Protein AF-H2BWY9-F1 (afdb_monomer_lite)

pLDDT: mean 73.8, std 11.77, range [55.09, 96.25]

Foldseek 3Di:
DPPVVVVVVVVVVCVVCVLVVVLVVVVVVPPPPPDDPDPPDPDDPDDDPPDPSVVDDPDPPPPPPPDDDDDDDPDPPPPPPDPPDDDPDPDDDDPCPPPDDPDDD

Structure (mmCIF, N/CA/C/O backbone):
data_AF-H2BWY9-F1
#
_entry.id   AF-H2BWY9-F1
#
loop_
_atom_site.group_PDB
_atom_site.id
_atom_site.type_symbol
_atom_site.label_atom_id
_atom_site.label_alt_id
_atom_site.label_comp_id
_atom_site.label_asym_id
_atom_site.label_entity_id
_atom_site.label_seq_id
_atom_site.pdbx_PDB_ins_code
_atom_site.Cartn_x
_atom_site.Cartn_y
_atom_site.Cartn_z
_atom_site.occupancy
_atom_site.B_iso_or_equiv
_atom_site.auth_seq_id
_atom_site.auth_comp_id
_atom_site.auth_asym_id
_atom_site.auth_atom_id
_atom_site.pdbx_PDB_model_num
ATOM 1 N N . MET A 1 1 ? -24.433 -4.158 34.844 1.00 62.38 1 MET A N 1
ATOM 2 C CA . MET A 1 1 ? -24.830 -3.588 33.536 1.00 62.38 1 MET A CA 1
ATOM 3 C C . MET A 1 1 ? -26.238 -4.037 33.215 1.00 62.38 1 MET A C 1
ATOM 5 O O . MET A 1 1 ? -26.467 -5.240 33.120 1.00 62.38 1 MET A O 1
ATOM 9 N N . ASN A 1 2 ? -27.160 -3.089 33.066 1.00 83.50 2 ASN A N 1
ATOM 10 C CA . ASN A 1 2 ? -28.530 -3.375 32.634 1.00 83.50 2 ASN A CA 1
ATOM 11 C C . ASN A 1 2 ? -28.510 -3.932 31.200 1.00 83.50 2 ASN A C 1
ATOM 13 O O . ASN A 1 2 ? -27.608 -3.596 30.430 1.00 83.50 2 ASN A O 1
ATOM 17 N N . PHE A 1 3 ? -29.484 -4.767 30.821 1.00 88.50 3 PHE A N 1
ATOM 18 C CA . PHE A 1 3 ? -29.547 -5.367 29.475 1.00 88.50 3 PHE A CA 1
ATOM 19 C C . PHE A 1 3 ? -29.420 -4.320 28.360 1.00 88.50 3 PHE A C 1
ATOM 21 O O . PHE A 1 3 ? -28.656 -4.512 27.420 1.00 88.50 3 PHE A O 1
ATOM 28 N N . VAL A 1 4 ? -30.055 -3.160 28.537 1.00 9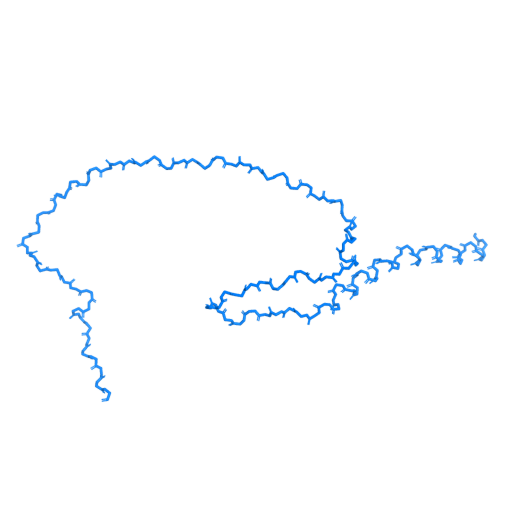3.19 4 VAL A N 1
ATOM 29 C CA . VAL A 1 4 ? -29.962 -2.010 27.625 1.00 93.19 4 VAL A CA 1
ATOM 30 C C . VAL A 1 4 ? -28.514 -1.554 27.409 1.00 93.19 4 VAL A C 1
ATOM 32 O O . VAL A 1 4 ? -28.096 -1.348 26.275 1.00 93.19 4 VAL A O 1
ATOM 35 N N . GLN A 1 5 ? -27.708 -1.465 28.471 1.00 91.12 5 GLN A N 1
ATOM 36 C CA . GLN A 1 5 ? -26.307 -1.040 28.368 1.00 91.12 5 GLN A CA 1
ATOM 37 C C . GLN A 1 5 ? -25.460 -2.034 27.566 1.00 91.12 5 GLN A C 1
ATOM 39 O O . GLN A 1 5 ? -24.567 -1.616 26.837 1.00 91.12 5 GLN A O 1
ATOM 44 N N . LYS A 1 6 ? -25.747 -3.340 27.661 1.00 93.19 6 LYS A N 1
ATOM 45 C CA . LYS A 1 6 ? -25.052 -4.362 26.861 1.00 93.19 6 LYS A CA 1
ATOM 46 C C . LYS A 1 6 ? -25.370 -4.215 25.372 1.00 93.19 6 LYS A C 1
ATOM 48 O O . LYS A 1 6 ? -24.448 -4.224 24.566 1.00 93.19 6 LYS A O 1
ATOM 53 N N . TYR A 1 7 ? -26.643 -4.032 25.017 1.00 95.69 7 TYR A N 1
ATOM 54 C CA . TYR A 1 7 ? -27.047 -3.844 23.619 1.00 95.69 7 TYR A CA 1
ATOM 55 C C . TYR A 1 7 ? -26.473 -2.562 23.014 1.00 95.69 7 TYR A C 1
ATOM 57 O O . TYR A 1 7 ? -25.971 -2.594 21.895 1.00 95.69 7 TYR A O 1
ATOM 65 N N . VAL A 1 8 ? -26.475 -1.460 23.769 1.00 96.25 8 VAL A N 1
ATOM 66 C CA . VAL A 1 8 ? -25.866 -0.196 23.329 1.00 96.25 8 VAL A CA 1
ATOM 67 C C . VAL A 1 8 ? -24.364 -0.364 23.090 1.00 96.25 8 VAL A C 1
ATOM 69 O O . VAL A 1 8 ? -23.849 0.106 22.080 1.00 96.25 8 VAL A O 1
ATOM 72 N N . LEU A 1 9 ? -23.662 -1.080 23.971 1.00 95.56 9 LEU A N 1
ATOM 73 C CA . LEU A 1 9 ? -22.222 -1.297 23.836 1.00 95.56 9 LEU A CA 1
ATOM 74 C C . LEU A 1 9 ? -21.881 -2.169 22.618 1.00 95.56 9 LEU A C 1
ATOM 76 O O . LEU A 1 9 ? -20.942 -1.853 21.892 1.00 95.56 9 LEU A O 1
ATOM 80 N N . ILE A 1 10 ? -22.676 -3.210 22.354 1.00 95.94 10 ILE A N 1
ATOM 81 C CA . ILE A 1 10 ? -22.544 -4.053 21.153 1.00 95.94 10 ILE A CA 1
ATOM 82 C C . ILE A 1 10 ? -22.840 -3.252 19.879 1.00 95.94 10 ILE A C 1
ATOM 84 O O . ILE A 1 10 ? -22.150 -3.401 18.876 1.00 95.94 10 ILE A O 1
ATOM 88 N N . PHE A 1 11 ? -23.855 -2.389 19.906 1.00 96.19 11 PHE A N 1
ATOM 89 C CA . PHE A 1 11 ? -24.192 -1.559 18.755 1.00 96.19 11 PHE A CA 1
ATOM 90 C C . PHE A 1 11 ? -23.064 -0.576 18.420 1.00 96.19 11 PHE A C 1
ATOM 92 O O . PHE A 1 11 ? -22.655 -0.473 17.266 1.00 96.19 11 PHE A O 1
ATOM 99 N N . ILE A 1 12 ? -22.523 0.104 19.433 1.00 96.19 12 ILE A N 1
ATOM 100 C CA . ILE A 1 12 ? -21.419 1.054 19.255 1.00 96.19 12 ILE A CA 1
ATOM 101 C C . ILE A 1 12 ? -20.161 0.335 18.760 1.00 96.19 12 ILE A C 1
ATOM 103 O O . ILE A 1 12 ? -19.498 0.835 17.852 1.00 96.19 12 ILE A O 1
ATOM 107 N N . SER A 1 13 ? -19.837 -0.840 19.309 1.00 95.50 13 SER A N 1
ATOM 108 C CA . SER A 1 13 ? -18.668 -1.597 18.852 1.00 95.50 13 SER A CA 1
ATOM 109 C C . SER A 1 13 ? -18.822 -2.063 17.403 1.00 95.50 13 SER A C 1
ATOM 111 O O . SER A 1 13 ? -17.883 -1.925 16.622 1.00 95.50 13 SER A O 1
ATOM 113 N N . ALA A 1 14 ? -20.009 -2.535 17.010 1.00 95.62 14 ALA A N 1
ATOM 114 C CA . ALA A 1 14 ? -20.293 -2.913 15.629 1.00 95.62 14 ALA A CA 1
ATOM 115 C C . ALA A 1 14 ? -20.191 -1.712 14.676 1.00 95.62 14 ALA A C 1
ATOM 117 O O . ALA A 1 14 ? -19.543 -1.812 13.635 1.00 95.62 14 ALA A O 1
ATOM 118 N N . ALA A 1 15 ? -20.765 -0.564 15.050 1.00 94.81 15 ALA A N 1
ATOM 119 C CA . ALA A 1 15 ? -20.700 0.661 14.257 1.00 94.81 15 ALA A CA 1
ATOM 120 C C . ALA A 1 15 ? -19.258 1.157 14.058 1.00 94.81 15 ALA A C 1
ATOM 122 O O . ALA A 1 15 ? -18.919 1.636 12.978 1.00 94.81 15 ALA A O 1
ATOM 123 N N . LEU A 1 16 ? -18.399 1.001 15.071 1.00 93.06 16 LEU A N 1
ATOM 124 C CA . LEU A 1 16 ? -16.995 1.409 15.004 1.00 93.06 16 LEU A CA 1
ATOM 125 C C . LEU A 1 16 ? -16.164 0.521 14.063 1.00 93.06 16 LEU A C 1
ATOM 127 O O . LEU A 1 16 ? -15.253 1.009 13.399 1.00 93.06 16 LEU A O 1
ATOM 131 N N . VAL A 1 17 ? -16.475 -0.777 13.995 1.00 92.62 17 VAL A N 1
ATOM 132 C CA . VAL A 1 17 ? -15.741 -1.753 13.169 1.00 92.62 17 VAL A CA 1
ATOM 133 C C . VAL A 1 17 ? -16.253 -1.793 11.722 1.00 92.62 17 VAL A C 1
ATOM 135 O O . VAL A 1 17 ? -15.485 -2.097 10.808 1.00 92.62 17 VAL A O 1
ATOM 138 N N . LEU A 1 18 ? -17.521 -1.440 11.491 1.00 90.06 18 LEU A N 1
ATOM 139 C CA . LEU A 1 18 ? -18.173 -1.438 10.177 1.00 90.06 18 LEU A CA 1
ATOM 140 C C . LEU A 1 18 ? -17.353 -0.764 9.049 1.00 90.06 18 LEU A C 1
ATOM 142 O O . LEU A 1 18 ? -17.138 -1.418 8.026 1.00 90.06 18 LEU A O 1
ATOM 146 N N . PRO A 1 19 ? -16.855 0.485 9.186 1.00 85.69 19 PRO A N 1
ATOM 147 C CA . PRO A 1 19 ? -16.105 1.142 8.112 1.00 85.69 19 PRO A CA 1
ATOM 148 C C . PRO A 1 19 ? -14.808 0.406 7.744 1.00 85.69 19 PRO A C 1
ATOM 150 O O . PRO A 1 19 ? -14.451 0.358 6.568 1.00 85.69 19 PRO A O 1
ATOM 153 N N . SER A 1 20 ? -14.139 -0.221 8.714 1.00 85.56 20 SER A N 1
ATOM 154 C CA . SER A 1 20 ? -12.923 -1.012 8.482 1.00 85.56 20 SER A CA 1
ATOM 155 C C . SER A 1 20 ? -13.209 -2.307 7.721 1.00 85.56 20 SER A C 1
ATOM 157 O O . SER A 1 20 ? -12.430 -2.717 6.868 1.00 85.56 20 SER A O 1
ATOM 159 N N . VAL A 1 21 ? -14.340 -2.960 7.996 1.00 88.44 21 VAL A N 1
ATOM 160 C CA . VAL A 1 21 ? -14.746 -4.170 7.261 1.00 88.44 21 VAL A CA 1
ATOM 161 C C . VAL A 1 21 ? -15.081 -3.826 5.809 1.00 88.44 21 VAL A C 1
ATOM 163 O O . VAL A 1 21 ? -14.648 -4.523 4.890 1.00 88.44 21 VAL A O 1
ATOM 166 N N . ILE A 1 22 ? -15.802 -2.720 5.5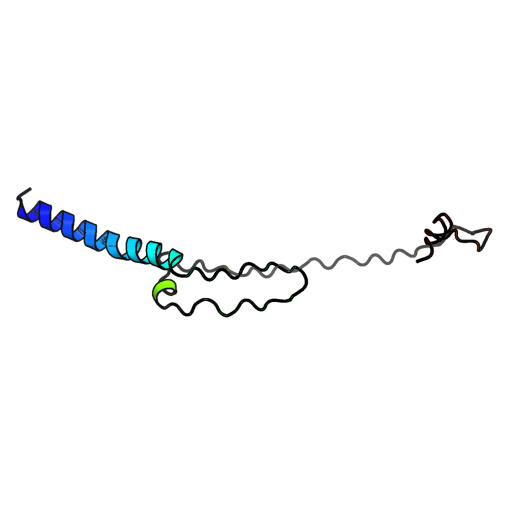98 1.00 87.88 22 ILE A N 1
ATOM 167 C CA . ILE A 1 22 ? -16.155 -2.232 4.261 1.00 87.88 22 ILE A CA 1
ATOM 168 C C . ILE A 1 22 ? -14.887 -1.890 3.473 1.00 87.88 22 ILE A C 1
ATOM 170 O O . ILE A 1 22 ? -14.750 -2.348 2.340 1.00 87.88 22 ILE A O 1
ATOM 174 N N . SER A 1 23 ? -13.934 -1.165 4.067 1.00 82.00 23 SER A N 1
ATOM 175 C CA . SER A 1 23 ? -12.692 -0.787 3.382 1.00 82.00 23 SER A CA 1
ATOM 176 C C . SER A 1 23 ? -11.856 -2.000 2.971 1.00 82.00 23 SER A C 1
ATOM 178 O O . SER A 1 23 ? -11.413 -2.060 1.825 1.00 82.00 23 SER A O 1
ATOM 180 N N . ILE A 1 24 ? -11.714 -3.003 3.846 1.00 82.00 24 ILE A N 1
ATOM 181 C CA . ILE A 1 24 ? -10.996 -4.247 3.533 1.00 82.00 24 ILE A CA 1
ATOM 182 C C . ILE A 1 24 ? -11.684 -4.984 2.383 1.00 82.00 24 ILE A C 1
ATOM 184 O O . ILE A 1 24 ? -11.029 -5.314 1.400 1.00 82.00 24 ILE A O 1
ATOM 188 N N . SER A 1 25 ? -13.000 -5.206 2.466 1.00 85.00 25 SER A N 1
ATOM 189 C CA . SER A 1 25 ? -13.741 -5.912 1.408 1.00 85.00 25 SER A CA 1
ATOM 190 C C . SER A 1 25 ? -13.641 -5.210 0.051 1.00 85.00 25 SER A C 1
ATOM 192 O O . SER A 1 25 ? -13.509 -5.848 -0.989 1.00 85.00 25 SER A O 1
ATOM 194 N N . HIS A 1 26 ? -13.640 -3.881 0.074 1.00 82.06 26 HIS A N 1
ATOM 195 C CA . HIS A 1 26 ? -13.614 -3.052 -1.112 1.00 82.06 26 HIS A CA 1
ATOM 196 C C . HIS A 1 26 ? -12.228 -3.031 -1.789 1.00 82.06 26 HIS A C 1
ATOM 198 O O . HIS A 1 26 ? -12.157 -2.944 -3.012 1.00 82.06 26 HIS A O 1
ATOM 204 N N . ILE A 1 27 ? -11.125 -3.168 -1.039 1.00 74.75 27 ILE A N 1
ATOM 205 C CA . ILE A 1 27 ? -9.775 -3.328 -1.620 1.00 74.75 27 ILE A CA 1
ATOM 206 C C . ILE A 1 27 ? -9.719 -4.561 -2.531 1.00 74.75 27 ILE A C 1
ATOM 208 O O . ILE A 1 27 ? -9.169 -4.488 -3.628 1.00 74.75 27 ILE A O 1
ATOM 212 N N . TYR A 1 28 ? -10.326 -5.669 -2.103 1.00 73.44 28 TYR A N 1
ATOM 213 C CA . TYR A 1 28 ? -10.349 -6.913 -2.876 1.00 73.44 28 TYR A CA 1
ATOM 214 C C . TYR A 1 28 ? -11.374 -6.909 -4.014 1.00 73.44 28 TYR A C 1
ATOM 216 O O . TYR A 1 28 ? -11.273 -7.737 -4.903 1.00 73.44 28 TYR A O 1
ATOM 224 N N . ALA A 1 29 ? -12.335 -5.980 -4.042 1.00 76.00 29 ALA A N 1
ATOM 225 C CA . ALA A 1 29 ? -13.319 -5.897 -5.125 1.00 76.00 29 ALA A CA 1
ATOM 226 C C . ALA A 1 29 ? -12.726 -5.380 -6.452 1.00 76.00 29 ALA A C 1
ATOM 228 O O . ALA A 1 29 ? -13.332 -5.537 -7.512 1.00 76.00 29 ALA A O 1
ATOM 229 N N . HIS A 1 30 ? -11.536 -4.773 -6.416 1.00 67.69 30 HIS A N 1
ATOM 230 C CA . HIS A 1 30 ? -10.884 -4.167 -7.578 1.00 67.69 30 HIS A CA 1
ATOM 231 C C . HIS A 1 30 ? -10.032 -5.144 -8.402 1.00 67.69 30 HIS A C 1
ATOM 233 O O . HIS A 1 30 ? -8.987 -4.750 -8.915 1.00 67.69 30 HIS A O 1
ATOM 239 N N . GLU A 1 31 ? -10.456 -6.403 -8.559 1.00 61.56 31 GLU A N 1
ATOM 240 C CA . GLU A 1 31 ? -9.727 -7.484 -9.260 1.00 61.56 31 GLU A CA 1
ATOM 241 C C . GLU A 1 31 ? -9.545 -7.271 -10.782 1.00 61.56 31 GLU A C 1
ATOM 243 O O . GLU A 1 31 ? -9.922 -8.094 -11.614 1.00 61.56 31 GLU A O 1
ATOM 248 N N . LYS A 1 32 ? -8.918 -6.171 -11.189 1.00 58.06 32 LYS A N 1
ATOM 249 C CA . LYS A 1 32 ? -8.329 -6.001 -12.519 1.00 58.06 32 LYS A CA 1
ATOM 250 C C . LYS A 1 32 ? -6.859 -5.657 -12.358 1.00 58.06 32 LYS A C 1
ATOM 252 O O . LYS A 1 32 ? -6.388 -4.625 -12.828 1.00 58.06 32 LYS A O 1
ATOM 257 N N . ILE A 1 33 ? -6.132 -6.531 -11.666 1.00 57.56 33 ILE A N 1
ATOM 258 C CA . ILE A 1 33 ? -4.677 -6.556 -11.770 1.00 57.56 33 ILE A CA 1
ATOM 259 C C . ILE A 1 33 ? -4.393 -7.065 -13.180 1.00 57.56 33 ILE A C 1
ATOM 261 O O . ILE A 1 33 ? -4.463 -8.261 -13.450 1.00 57.56 33 ILE A O 1
ATOM 265 N N . VAL A 1 34 ? -4.160 -6.141 -14.109 1.00 59.81 34 VAL A N 1
ATOM 266 C CA . VAL A 1 34 ? -3.605 -6.492 -15.413 1.00 59.81 34 VAL A CA 1
ATOM 267 C C . VAL A 1 34 ? -2.174 -6.937 -15.136 1.00 59.81 34 VAL A C 1
ATOM 269 O O . VAL A 1 34 ? -1.308 -6.111 -14.863 1.00 59.81 34 VAL A O 1
ATOM 272 N N . VAL A 1 35 ? -1.959 -8.250 -15.096 1.00 60.97 35 VAL A N 1
ATOM 273 C CA . VAL A 1 35 ? -0.621 -8.829 -14.991 1.00 60.97 35 VAL A CA 1
ATOM 274 C C . VAL A 1 35 ? 0.060 -8.617 -16.336 1.00 60.97 35 VAL A C 1
ATOM 276 O O . VAL A 1 35 ? -0.490 -8.938 -17.389 1.00 60.97 35 VAL A O 1
ATOM 279 N N . CYS A 1 36 ? 1.234 -8.006 -16.306 1.00 64.81 36 CYS A N 1
ATOM 280 C CA . CYS A 1 36 ? 1.987 -7.702 -17.509 1.00 64.81 36 CYS A CA 1
ATOM 281 C C . CYS A 1 36 ? 2.782 -8.946 -17.914 1.00 64.81 36 CYS A C 1
ATOM 283 O O . CYS A 1 36 ? 3.861 -9.192 -17.382 1.00 64.81 36 CYS A O 1
ATOM 285 N N . ASP A 1 37 ? 2.231 -9.735 -18.836 1.00 61.97 37 ASP A N 1
ATOM 286 C CA . ASP A 1 37 ? 2.838 -10.993 -19.294 1.00 61.97 37 ASP A CA 1
ATOM 287 C C . ASP A 1 37 ? 4.008 -10.792 -20.278 1.00 61.97 37 ASP A C 1
ATOM 289 O O . ASP A 1 37 ? 4.761 -11.729 -20.551 1.00 61.97 37 ASP A O 1
ATOM 293 N N . THR A 1 38 ? 4.208 -9.578 -20.809 1.00 62.22 38 THR A N 1
ATOM 294 C CA . THR A 1 38 ? 5.244 -9.281 -21.810 1.00 62.22 38 THR A CA 1
ATOM 295 C C . THR A 1 38 ? 6.240 -8.221 -21.332 1.00 62.22 38 THR A C 1
ATOM 297 O O . THR A 1 38 ? 5.892 -7.097 -20.988 1.00 62.22 38 THR A O 1
ATOM 300 N N . TYR A 1 39 ? 7.532 -8.573 -21.357 1.00 60.72 39 TYR A N 1
ATOM 301 C CA . TYR A 1 39 ? 8.649 -7.700 -20.949 1.00 60.72 39 TYR A CA 1
ATOM 302 C C . TYR A 1 39 ? 8.991 -6.605 -21.981 1.00 60.72 39 TYR A C 1
ATOM 304 O O . TYR A 1 39 ? 9.820 -5.739 -21.712 1.00 60.72 39 TYR A O 1
ATOM 312 N N . GLN A 1 40 ? 8.416 -6.686 -23.186 1.00 59.69 40 GLN A N 1
ATOM 313 C CA . GLN A 1 40 ? 8.768 -5.843 -24.336 1.00 59.69 40 GLN A CA 1
ATOM 314 C C . GLN A 1 40 ? 7.766 -4.713 -24.600 1.00 59.69 40 GLN A C 1
ATOM 316 O O . GLN A 1 40 ? 8.105 -3.769 -25.312 1.00 59.69 40 GLN A O 1
ATOM 321 N N . ASP A 1 41 ? 6.580 -4.759 -23.992 1.00 58.97 41 ASP A N 1
ATOM 322 C CA . ASP A 1 41 ? 5.562 -3.732 -24.177 1.00 58.97 41 ASP A CA 1
ATOM 323 C C . ASP A 1 41 ? 5.610 -2.730 -23.022 1.00 58.97 41 ASP A C 1
ATOM 325 O O . ASP A 1 41 ? 5.371 -3.065 -21.857 1.00 58.97 41 ASP A O 1
ATOM 329 N N . ALA A 1 42 ? 5.904 -1.470 -23.348 1.00 58.97 42 ALA A N 1
ATOM 330 C CA . ALA A 1 42 ? 5.744 -0.357 -22.425 1.00 58.97 42 ALA A CA 1
ATOM 331 C C . ALA A 1 42 ? 4.246 -0.154 -22.147 1.00 58.97 42 ALA A C 1
ATOM 333 O O . ALA A 1 42 ? 3.562 0.604 -22.835 1.00 58.97 42 ALA A O 1
ATOM 334 N N . HIS A 1 43 ? 3.717 -0.854 -21.146 1.00 57.84 43 HIS A N 1
ATOM 335 C CA . HIS A 1 43 ? 2.361 -0.635 -20.671 1.00 57.84 43 HIS A CA 1
ATOM 336 C C . HIS A 1 43 ? 2.351 0.628 -19.806 1.00 57.84 43 HIS A C 1
ATOM 338 O O . HIS A 1 43 ? 2.958 0.700 -18.739 1.00 57.84 43 HIS A O 1
ATOM 344 N N . LEU A 1 44 ? 1.646 1.658 -20.267 1.00 59.16 44 LEU A N 1
ATOM 345 C CA . LEU A 1 44 ? 1.239 2.738 -19.380 1.00 59.16 44 LEU A CA 1
ATOM 346 C C . LEU A 1 44 ? 0.256 2.126 -18.382 1.00 59.16 44 LEU A C 1
ATOM 348 O O . LEU A 1 44 ? -0.807 1.656 -18.792 1.00 59.16 44 LEU A O 1
ATOM 352 N N . HIS A 1 45 ? 0.605 2.107 -17.092 1.00 59.78 45 HIS A N 1
ATOM 353 C CA . HIS A 1 45 ? -0.356 1.754 -16.051 1.00 59.78 45 HIS A CA 1
ATOM 354 C C . HIS A 1 45 ? -1.590 2.630 -16.242 1.00 59.78 45 HIS A C 1
ATOM 356 O O . HIS A 1 45 ? -1.522 3.856 -16.109 1.00 59.78 45 HIS A O 1
ATOM 362 N N . ASN A 1 46 ? -2.707 2.003 -16.619 1.00 55.09 46 ASN A N 1
ATOM 363 C CA . ASN A 1 46 ? -3.948 2.734 -16.750 1.00 55.09 46 ASN A CA 1
ATOM 364 C C . ASN A 1 46 ? -4.282 3.319 -15.375 1.00 55.09 46 ASN A C 1
ATOM 366 O O . ASN A 1 46 ? -4.023 2.689 -14.347 1.00 55.09 46 ASN A O 1
ATOM 370 N N . LYS A 1 47 ? -4.767 4.559 -15.391 1.00 57.44 47 LYS A N 1
ATOM 371 C CA . LYS A 1 47 ? -4.968 5.429 -14.231 1.00 57.44 47 LYS A CA 1
ATOM 372 C C . LYS A 1 47 ? -5.459 4.645 -13.010 1.00 57.44 47 LYS A C 1
ATOM 374 O O . LYS A 1 47 ? -6.379 3.835 -13.122 1.00 57.44 47 LYS A O 1
ATOM 379 N N . THR A 1 48 ? -4.852 4.934 -11.856 1.00 57.84 48 THR A N 1
ATOM 380 C CA . THR A 1 48 ? -5.293 4.463 -10.539 1.00 57.84 48 THR A CA 1
ATOM 381 C C . THR A 1 48 ? -6.815 4.501 -10.459 1.00 57.84 48 THR A C 1
ATOM 383 O O . THR A 1 48 ? -7.428 5.516 -10.793 1.00 57.84 48 THR A O 1
ATOM 386 N N . ILE A 1 49 ? -7.401 3.363 -10.081 1.00 62.06 49 ILE A N 1
ATOM 387 C CA . ILE A 1 49 ? -8.845 3.121 -10.032 1.00 62.06 49 ILE A CA 1
ATOM 388 C C . ILE A 1 49 ? -9.539 4.352 -9.430 1.00 62.06 49 ILE A C 1
ATOM 390 O O . ILE A 1 49 ? -9.190 4.765 -8.322 1.00 62.06 49 ILE A O 1
ATOM 394 N N . ASP A 1 50 ? -10.480 4.964 -10.161 1.00 64.75 50 ASP A N 1
ATOM 395 C CA . ASP A 1 50 ? -11.213 6.145 -9.688 1.00 64.75 50 ASP A CA 1
ATOM 396 C C . ASP A 1 50 ? -12.196 5.725 -8.595 1.00 64.75 50 ASP A C 1
ATOM 398 O O . ASP A 1 50 ? -13.362 5.421 -8.838 1.00 64.75 50 ASP A O 1
ATOM 402 N N . CYS A 1 51 ? -11.671 5.604 -7.380 1.00 70.25 51 CYS A N 1
ATOM 403 C CA . CYS A 1 51 ? -12.419 5.165 -6.227 1.00 70.25 51 CYS A CA 1
ATOM 404 C C . CYS A 1 51 ? -12.432 6.245 -5.149 1.00 70.25 51 CYS A C 1
ATOM 406 O O . CYS A 1 51 ? -11.396 6.631 -4.607 1.00 70.25 51 CYS A O 1
ATOM 408 N N . GLU A 1 52 ? -13.635 6.678 -4.781 1.00 73.75 52 GLU A N 1
ATOM 409 C CA . GLU A 1 52 ? -13.861 7.646 -3.711 1.00 73.75 52 GLU A CA 1
ATOM 410 C C . GLU A 1 52 ? -13.539 7.082 -2.322 1.00 73.75 52 GLU A C 1
ATOM 412 O O . GLU A 1 52 ? -12.984 7.793 -1.488 1.00 73.75 52 GLU A O 1
ATOM 417 N N . LEU A 1 53 ? -13.792 5.790 -2.087 1.00 72.81 53 LEU A N 1
ATOM 418 C CA . LEU A 1 53 ? -13.475 5.121 -0.820 1.00 72.81 53 LEU A CA 1
ATOM 419 C C . LEU A 1 53 ? -11.963 4.965 -0.611 1.00 72.81 53 LEU A C 1
ATOM 421 O O . LEU A 1 53 ? -11.487 5.088 0.512 1.00 72.81 53 LEU A O 1
ATOM 425 N N . CYS A 1 54 ? -11.190 4.780 -1.684 1.00 69.12 54 CYS A N 1
ATOM 426 C CA . CYS A 1 54 ? -9.727 4.739 -1.623 1.00 69.12 54 CYS A CA 1
ATOM 427 C C . CYS A 1 54 ? -9.100 6.119 -1.351 1.00 69.12 54 CYS A C 1
ATOM 429 O O . CYS A 1 54 ? -7.921 6.191 -1.008 1.00 69.12 54 CYS A O 1
ATOM 431 N N . LYS A 1 55 ? -9.860 7.221 -1.464 1.00 70.25 55 LYS A N 1
ATOM 432 C CA . LYS A 1 55 ? -9.391 8.562 -1.061 1.00 70.25 55 LYS A CA 1
ATOM 433 C C . LYS A 1 55 ? -9.342 8.707 0.464 1.00 70.25 55 LYS A C 1
ATOM 435 O O . LYS A 1 55 ? -8.580 9.527 0.969 1.00 70.25 55 LYS A O 1
ATOM 440 N N . LEU A 1 56 ? -10.089 7.887 1.206 1.00 68.75 56 LEU A N 1
ATOM 441 C CA . LEU A 1 56 ? -10.077 7.867 2.667 1.00 68.75 56 LEU A CA 1
ATOM 442 C C . LEU A 1 56 ? -8.839 7.103 3.159 1.00 68.75 56 LEU A C 1
ATOM 444 O O . LEU A 1 56 ? -8.842 5.879 3.236 1.00 68.75 56 LEU A O 1
ATOM 448 N N . HIS A 1 57 ? -7.766 7.828 3.478 1.00 65.12 57 HIS A N 1
ATOM 449 C CA . HIS A 1 57 ? -6.568 7.255 4.094 1.00 65.12 57 HIS A CA 1
ATOM 450 C C . HIS A 1 57 ? -6.717 7.305 5.625 1.00 65.12 57 HIS A C 1
ATOM 452 O O . HIS A 1 57 ? -6.669 8.396 6.194 1.00 65.12 57 HIS A O 1
ATOM 458 N N . PRO A 1 58 ? -6.909 6.165 6.320 1.00 63.59 58 PRO A N 1
ATOM 459 C CA . PRO A 1 58 ? -6.991 6.145 7.783 1.00 63.59 58 PRO A CA 1
ATOM 460 C C . PRO A 1 58 ? -5.635 6.427 8.449 1.00 63.59 58 PRO A C 1
ATOM 462 O O . PRO A 1 58 ? -5.582 6.759 9.631 1.00 63.59 58 PRO A O 1
ATOM 465 N N . THR A 1 59 ? -4.535 6.301 7.704 1.00 62.78 59 THR A N 1
ATOM 466 C CA . THR A 1 59 ? -3.195 6.684 8.148 1.00 62.78 59 THR A CA 1
ATOM 467 C C . THR A 1 59 ? -2.943 8.160 7.846 1.00 62.78 59 THR A C 1
ATOM 469 O O . THR A 1 59 ? -3.294 8.606 6.749 1.00 62.78 59 THR A O 1
ATOM 472 N N . PRO A 1 60 ? -2.296 8.916 8.755 1.00 60.06 60 PRO A N 1
ATOM 473 C CA . PRO A 1 60 ? -1.881 10.281 8.452 1.00 60.06 60 PRO A CA 1
ATOM 474 C C . PRO A 1 60 ? -1.044 10.276 7.172 1.00 60.06 60 PRO A C 1
ATOM 476 O O . PRO A 1 60 ? -0.231 9.372 6.971 1.00 60.06 60 PRO A O 1
ATOM 479 N N . PHE A 1 61 ? -1.278 11.264 6.304 1.00 60.31 61 PHE A N 1
ATOM 480 C CA . PHE A 1 61 ? -0.484 11.482 5.097 1.00 60.31 61 PHE A CA 1
ATOM 481 C C . PHE A 1 61 ? 0.985 11.530 5.521 1.00 60.31 61 PHE A C 1
ATOM 483 O O . PHE A 1 61 ? 1.418 12.484 6.166 1.00 60.31 61 PHE A O 1
ATOM 490 N N . LEU A 1 62 ? 1.732 10.463 5.240 1.00 59.94 62 LEU A N 1
ATOM 491 C CA . LEU A 1 62 ? 3.150 10.411 5.545 1.00 59.94 62 LEU A CA 1
ATOM 492 C C . LEU A 1 62 ? 3.791 11.392 4.566 1.00 59.94 62 LEU A C 1
ATOM 494 O O . LEU A 1 62 ? 3.891 11.114 3.372 1.00 59.94 62 LEU A O 1
ATOM 498 N N . SER A 1 63 ? 4.092 12.600 5.043 1.00 62.12 63 SER A N 1
ATOM 499 C CA . SER A 1 63 ? 4.756 13.618 4.243 1.00 62.12 63 SER A CA 1
ATOM 500 C C . SER A 1 63 ? 6.174 13.129 3.983 1.00 62.12 63 SER A C 1
ATOM 502 O O . SER A 1 63 ? 7.071 13.312 4.804 1.00 62.12 63 SER A O 1
ATOM 504 N N . PHE A 1 64 ? 6.365 12.437 2.866 1.00 62.50 64 PHE A N 1
ATOM 505 C CA . PHE A 1 64 ? 7.691 12.110 2.382 1.00 62.50 64 PHE A CA 1
ATOM 506 C C . PHE A 1 64 ? 8.326 13.409 1.896 1.00 62.50 64 PHE A C 1
ATOM 508 O O . PHE A 1 64 ? 8.004 13.914 0.821 1.00 62.50 64 PHE A O 1
ATOM 515 N N . GLU A 1 65 ? 9.197 13.980 2.719 1.00 71.31 65 GLU A N 1
ATOM 516 C CA . GLU A 1 65 ? 10.069 15.055 2.279 1.00 71.31 65 GLU A CA 1
ATOM 517 C C . GLU A 1 65 ? 11.078 14.440 1.307 1.00 71.31 65 GLU A C 1
ATOM 519 O O . GLU A 1 65 ? 11.913 13.615 1.685 1.00 71.31 65 GLU A O 1
ATOM 524 N N . ILE A 1 66 ? 10.937 14.774 0.024 1.00 71.19 66 ILE A N 1
ATOM 525 C CA . ILE A 1 66 ? 11.872 14.344 -1.012 1.00 71.19 66 ILE A CA 1
ATOM 526 C C . ILE A 1 66 ? 13.188 15.056 -0.710 1.00 71.19 66 ILE A C 1
ATOM 528 O O . ILE A 1 66 ? 13.369 16.227 -1.042 1.00 71.19 66 ILE A O 1
ATOM 532 N N . GLN A 1 67 ? 14.097 14.366 -0.024 1.00 73.94 67 GLN A N 1
ATOM 533 C CA . GLN A 1 67 ? 15.426 14.901 0.215 1.00 73.94 67 GLN A CA 1
ATOM 534 C C . GLN A 1 67 ? 16.156 14.973 -1.123 1.00 73.94 67 GLN A C 1
ATOM 536 O O . GLN A 1 67 ? 16.460 13.952 -1.738 1.00 73.94 67 GLN A O 1
ATOM 541 N N . ASN A 1 68 ? 16.434 16.193 -1.574 1.00 75.56 68 ASN A N 1
ATOM 542 C CA . ASN A 1 68 ? 17.302 16.419 -2.717 1.00 75.56 68 ASN A CA 1
ATOM 543 C C . ASN A 1 68 ? 18.734 16.084 -2.298 1.00 75.56 68 ASN A C 1
ATOM 545 O O . ASN A 1 68 ? 19.383 16.850 -1.587 1.00 75.56 68 ASN A O 1
ATOM 549 N N . PHE A 1 69 ? 19.225 14.921 -2.715 1.00 75.81 69 PHE A N 1
ATOM 550 C CA . PHE A 1 69 ? 20.630 14.568 -2.575 1.00 75.81 69 PHE A CA 1
ATOM 551 C C . PHE A 1 69 ? 21.404 15.112 -3.776 1.00 75.81 69 PHE A C 1
ATOM 553 O O . PHE A 1 69 ? 21.073 14.842 -4.930 1.00 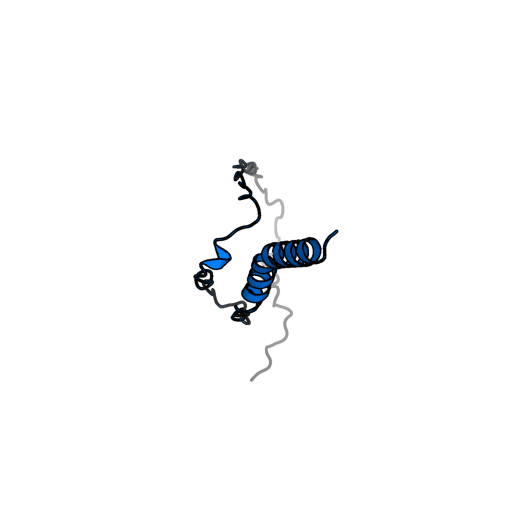75.81 69 PHE A O 1
ATOM 560 N N . ASN A 1 70 ? 22.466 15.867 -3.504 1.00 78.88 70 ASN A N 1
ATOM 561 C CA . ASN A 1 70 ? 23.438 16.210 -4.532 1.00 78.88 70 ASN A CA 1
ATOM 562 C C . ASN A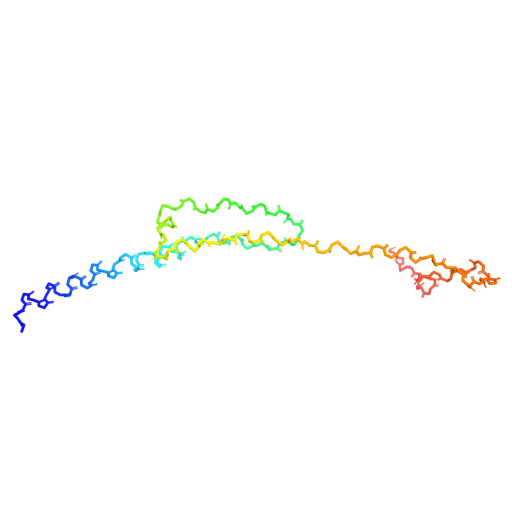 1 70 ? 24.245 14.950 -4.841 1.00 78.88 70 ASN A C 1
ATOM 564 O O . ASN A 1 70 ? 25.008 14.471 -4.000 1.00 78.88 70 ASN A O 1
ATOM 568 N N . LEU A 1 71 ? 24.049 14.390 -6.033 1.00 75.19 71 LEU A N 1
ATOM 569 C CA . LEU A 1 71 ? 24.901 13.316 -6.524 1.00 75.19 71 LEU A CA 1
ATOM 570 C C . LEU A 1 71 ? 26.323 13.868 -6.657 1.00 75.19 71 LEU A C 1
ATOM 572 O O . LEU A 1 71 ? 26.544 14.870 -7.333 1.00 75.19 71 LEU A O 1
ATOM 576 N N . LEU A 1 72 ? 27.280 13.227 -5.986 1.00 79.38 72 LEU A N 1
ATOM 577 C CA . LEU A 1 72 ? 28.698 13.501 -6.189 1.00 79.38 72 LEU A CA 1
ATOM 578 C C . LEU A 1 72 ? 29.018 13.224 -7.657 1.00 79.38 72 LEU A C 1
ATOM 580 O O . LEU A 1 72 ? 28.940 12.080 -8.108 1.00 79.38 72 LEU A O 1
ATOM 584 N N . GLU A 1 73 ? 29.353 14.275 -8.398 1.00 76.88 73 GLU A N 1
ATOM 585 C CA . GLU A 1 73 ? 29.806 14.134 -9.772 1.00 76.88 73 GLU A CA 1
ATOM 586 C C . GLU A 1 73 ? 31.100 13.306 -9.762 1.00 76.88 73 GLU A C 1
ATOM 588 O O . GLU A 1 73 ? 32.041 13.640 -9.030 1.00 76.88 73 GLU A O 1
ATOM 593 N N . PRO A 1 74 ? 31.164 12.188 -10.508 1.00 74.50 74 PRO A N 1
ATOM 594 C CA . PRO A 1 74 ? 32.372 11.389 -10.548 1.00 74.50 74 PRO A CA 1
ATOM 595 C C . PRO A 1 74 ? 33.490 12.253 -11.123 1.00 74.50 74 PRO A C 1
ATOM 597 O O . PRO A 1 74 ? 33.377 12.786 -12.227 1.00 74.50 74 PRO A O 1
ATOM 600 N N . LEU A 1 75 ? 34.588 12.384 -10.377 1.00 75.62 75 LEU A N 1
ATOM 601 C CA . LEU A 1 75 ? 35.764 13.089 -10.860 1.00 75.62 75 LEU A CA 1
ATOM 602 C C . LEU A 1 75 ? 36.265 12.357 -12.109 1.00 75.62 75 LEU A C 1
ATOM 604 O O . LEU A 1 75 ? 36.774 11.236 -12.023 1.00 75.62 75 LEU A O 1
ATOM 608 N N . VAL A 1 76 ? 36.084 12.972 -13.280 1.00 71.75 76 VAL A N 1
ATOM 609 C CA . VAL A 1 76 ? 36.540 12.419 -14.556 1.00 71.75 76 VAL A CA 1
ATOM 610 C C . VAL A 1 76 ? 38.061 12.507 -14.576 1.00 71.75 76 VAL A C 1
ATOM 612 O O . VAL A 1 76 ? 38.653 13.477 -15.048 1.00 71.75 76 VAL A O 1
ATOM 615 N N . ILE A 1 77 ? 38.722 11.492 -14.017 1.00 74.19 77 ILE A N 1
ATOM 616 C CA . ILE A 1 77 ? 40.169 11.356 -14.134 1.00 74.19 77 ILE A CA 1
ATOM 617 C C . ILE A 1 77 ? 40.440 11.027 -15.599 1.00 74.19 77 ILE A C 1
ATOM 619 O O . ILE A 1 77 ? 40.249 9.894 -16.043 1.00 74.19 77 ILE A O 1
ATOM 623 N N . ASN A 1 78 ? 40.898 12.022 -16.353 1.00 69.00 78 ASN A N 1
ATOM 624 C CA . ASN A 1 78 ? 41.382 11.837 -17.712 1.00 69.00 78 ASN A CA 1
ATOM 625 C C . ASN A 1 78 ? 42.728 11.094 -17.648 1.00 69.00 78 ASN A C 1
ATOM 627 O O . ASN A 1 78 ? 43.807 11.685 -17.735 1.00 69.00 78 ASN A O 1
ATOM 631 N N . LYS A 1 79 ? 42.678 9.783 -17.383 1.00 67.06 79 LYS A N 1
ATOM 632 C CA . LYS A 1 79 ? 43.849 8.918 -17.499 1.00 67.06 79 LYS A CA 1
ATOM 633 C C . LYS A 1 79 ? 44.207 8.876 -18.977 1.00 67.06 79 LYS A C 1
ATOM 635 O O . LYS A 1 79 ? 43.510 8.255 -19.773 1.00 67.06 79 LYS A O 1
ATOM 640 N N . LYS A 1 80 ? 45.312 9.529 -19.338 1.00 67.00 80 LYS A N 1
ATOM 641 C CA . LYS A 1 80 ? 45.953 9.318 -20.634 1.00 67.00 80 LYS A CA 1
ATOM 642 C C . LYS A 1 80 ? 46.374 7.853 -20.694 1.00 67.00 80 LYS A C 1
ATOM 644 O O . LYS A 1 80 ? 47.352 7.458 -20.062 1.00 67.00 80 LYS A O 1
ATOM 649 N N . PHE A 1 81 ? 45.599 7.039 -21.402 1.00 62.34 81 PHE A N 1
ATOM 650 C CA . PHE A 1 81 ? 45.999 5.684 -21.742 1.00 62.34 81 PHE A CA 1
ATOM 651 C C . PHE A 1 81 ? 47.144 5.793 -22.745 1.00 62.34 81 PHE A C 1
ATOM 653 O O . PHE A 1 81 ? 46.935 6.075 -23.921 1.00 62.34 81 PHE A O 1
ATOM 660 N N . PHE A 1 82 ? 48.372 5.619 -22.271 1.00 66.06 82 PHE A N 1
ATOM 661 C CA . PHE A 1 82 ? 49.488 5.356 -23.163 1.00 66.06 82 PHE A CA 1
ATOM 662 C C . PHE A 1 82 ? 49.388 3.887 -23.567 1.00 66.06 82 PHE A C 1
ATOM 664 O O . PHE A 1 82 ? 49.541 3.002 -22.727 1.00 66.06 82 PHE A O 1
ATOM 671 N N . ASN A 1 83 ? 49.085 3.626 -24.840 1.00 62.56 83 ASN A N 1
ATOM 672 C CA . ASN A 1 83 ? 49.187 2.283 -25.397 1.00 62.56 83 ASN A CA 1
ATOM 673 C C . ASN A 1 83 ? 50.676 1.914 -25.440 1.00 62.56 83 ASN A C 1
ATOM 675 O O . ASN A 1 83 ? 51.394 2.290 -26.361 1.00 62.56 83 ASN A O 1
ATOM 679 N N . SER A 1 84 ? 51.153 1.212 -24.414 1.00 61.19 84 SER A N 1
ATOM 680 C CA . SER A 1 84 ? 52.512 0.660 -24.355 1.00 61.19 84 SER A CA 1
ATOM 681 C C . SER A 1 84 ? 52.652 -0.660 -25.122 1.00 61.19 84 SER A C 1
ATOM 683 O O . SER A 1 84 ? 53.731 -1.245 -25.152 1.00 61.19 84 SER A O 1
ATOM 685 N N . TYR A 1 85 ? 51.575 -1.135 -25.750 1.00 64.25 85 TYR A N 1
ATOM 686 C CA . TYR A 1 85 ? 51.562 -2.373 -26.517 1.00 64.25 85 TYR A CA 1
ATOM 687 C C . TYR A 1 85 ? 51.781 -2.081 -27.999 1.00 64.25 85 TYR A C 1
ATOM 689 O O . TYR A 1 85 ? 50.926 -1.504 -28.670 1.00 64.25 85 TYR A O 1
ATOM 697 N N . LEU A 1 86 ? 52.938 -2.505 -28.504 1.00 68.06 86 LEU A N 1
ATOM 698 C CA . LEU A 1 86 ? 53.234 -2.534 -29.928 1.00 68.06 86 LEU A CA 1
ATOM 699 C C . LEU A 1 86 ? 52.817 -3.912 -30.458 1.00 68.06 86 LEU A C 1
ATOM 701 O O . LEU A 1 86 ? 53.495 -4.911 -30.216 1.00 68.06 86 LEU A O 1
ATOM 705 N N . PHE A 1 87 ? 51.669 -3.993 -31.127 1.00 69.94 87 PHE A N 1
ATOM 706 C CA . PHE A 1 87 ? 51.253 -5.239 -31.767 1.00 69.94 87 PHE A CA 1
ATOM 707 C C . PHE A 1 87 ? 52.137 -5.481 -32.995 1.00 69.94 87 PHE A C 1
ATOM 709 O O . PHE A 1 87 ? 52.142 -4.686 -33.928 1.00 69.94 87 PHE A O 1
ATOM 716 N N . LEU A 1 88 ? 52.891 -6.585 -32.998 1.00 72.50 88 LEU A N 1
ATOM 717 C CA . LEU A 1 88 ? 53.720 -6.986 -34.145 1.00 72.50 88 LEU A CA 1
ATOM 718 C C . LEU A 1 88 ? 52.888 -7.467 -35.347 1.00 72.50 88 LEU A C 1
ATOM 720 O O . LEU A 1 88 ? 53.415 -7.601 -36.446 1.00 72.50 88 LEU A O 1
ATOM 724 N N . SER A 1 89 ? 51.598 -7.740 -35.142 1.00 76.00 89 SER A N 1
ATOM 725 C CA . SER A 1 89 ? 50.673 -8.184 -36.178 1.00 76.00 89 SER A CA 1
ATOM 726 C C . SER A 1 89 ? 49.355 -7.429 -36.070 1.00 76.00 89 SER A C 1
ATOM 728 O O . SER A 1 89 ? 48.799 -7.294 -34.983 1.00 76.00 89 SER A O 1
ATOM 730 N N . ASN A 1 90 ? 48.835 -6.997 -37.219 1.00 74.81 90 ASN A N 1
ATOM 731 C CA . ASN A 1 90 ? 47.496 -6.417 -37.338 1.00 74.81 90 ASN A CA 1
ATOM 732 C C . ASN A 1 90 ? 46.395 -7.490 -37.318 1.00 74.81 90 ASN A C 1
ATOM 734 O O . ASN A 1 90 ? 45.211 -7.161 -37.374 1.00 74.81 90 ASN A O 1
ATOM 738 N N . TYR A 1 91 ? 46.768 -8.775 -37.290 1.00 78.31 91 TYR A N 1
ATOM 739 C CA . TYR A 1 91 ? 45.811 -9.867 -37.225 1.00 78.31 91 TYR A CA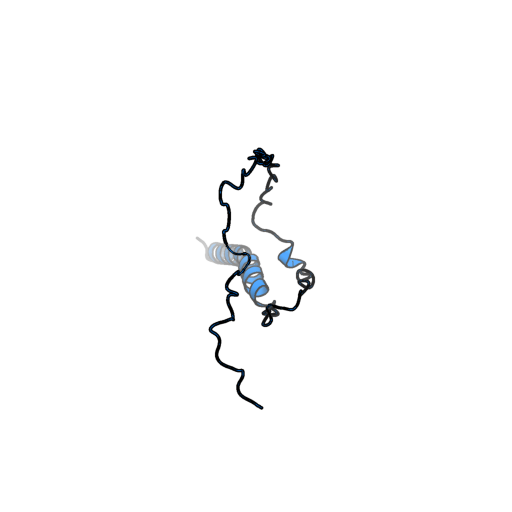 1
ATOM 740 C C . TYR A 1 91 ? 45.182 -9.926 -35.832 1.00 78.31 91 TYR A C 1
ATOM 742 O O . TYR A 1 91 ? 45.797 -10.374 -34.862 1.00 78.31 91 TYR A O 1
ATOM 750 N N . GLN A 1 92 ? 43.938 -9.470 -35.745 1.00 75.50 92 GLN A N 1
ATOM 751 C CA . GLN A 1 92 ? 43.109 -9.609 -34.561 1.00 75.50 92 GLN A CA 1
ATOM 752 C C . GLN A 1 92 ? 42.188 -10.813 -34.742 1.00 75.50 92 GLN A C 1
ATOM 754 O O . GLN A 1 92 ? 41.290 -10.787 -35.582 1.00 75.50 92 GLN A O 1
ATOM 759 N N . LYS A 1 93 ? 42.398 -11.852 -33.927 1.00 78.06 93 LYS A N 1
ATOM 760 C CA . LYS A 1 93 ? 41.552 -13.044 -33.945 1.00 78.06 93 LYS A CA 1
ATOM 761 C C . LYS A 1 93 ? 40.118 -12.667 -33.558 1.00 78.06 93 LYS A C 1
ATOM 763 O O . LYS A 1 93 ? 39.886 -12.199 -32.439 1.00 78.06 93 LYS A O 1
ATOM 768 N N . LEU A 1 94 ? 39.160 -12.836 -34.465 1.00 81.38 94 LEU A N 1
ATOM 769 C CA . LEU A 1 94 ? 37.763 -12.467 -34.223 1.00 81.38 94 LEU A CA 1
ATOM 770 C C . LEU A 1 94 ? 37.082 -13.543 -33.370 1.00 81.38 94 LEU A C 1
ATOM 772 O O . LEU A 1 94 ? 37.350 -14.736 -33.506 1.00 81.38 94 LEU A O 1
ATOM 776 N N . SER A 1 95 ? 36.156 -13.140 -32.497 1.00 80.38 95 SER A N 1
ATOM 777 C CA . SER A 1 95 ? 35.474 -14.048 -31.552 1.00 80.38 95 SER A CA 1
ATOM 778 C C . SER A 1 95 ? 34.668 -15.169 -32.225 1.00 80.38 95 SER A C 1
ATOM 780 O O . SER A 1 95 ? 34.246 -16.120 -31.566 1.00 80.38 95 SER A O 1
ATOM 782 N N . PHE A 1 96 ? 34.453 -15.069 -33.537 1.00 78.19 96 PHE A N 1
ATOM 783 C CA . PHE A 1 96 ? 33.735 -16.042 -34.348 1.00 78.19 96 PHE A CA 1
ATOM 784 C C . PHE A 1 96 ? 34.622 -16.857 -35.297 1.00 78.19 96 PHE A C 1
ATOM 786 O O . PHE A 1 96 ? 34.097 -17.744 -35.957 1.00 78.19 96 PHE A O 1
ATOM 793 N N . GLU A 1 97 ? 35.939 -16.636 -35.351 1.00 82.06 97 GLU A N 1
ATOM 794 C CA . GLU A 1 97 ? 36.828 -17.404 -36.248 1.00 82.06 97 GLU A CA 1
ATOM 795 C C . GLU A 1 97 ? 36.887 -18.903 -35.935 1.00 82.06 97 GLU A C 1
ATOM 797 O O . GLU A 1 97 ? 37.289 -19.694 -36.779 1.00 82.06 97 GLU A O 1
ATOM 802 N N . LEU A 1 98 ? 36.489 -19.304 -34.727 1.00 77.62 98 LEU A N 1
ATOM 803 C CA . LEU A 1 98 ? 36.408 -20.708 -34.318 1.00 77.62 98 LEU A CA 1
ATOM 804 C C . LEU A 1 98 ? 34.984 -21.274 -34.378 1.00 77.62 98 LEU A C 1
ATOM 806 O O . LEU A 1 98 ? 34.760 -22.400 -33.936 1.00 77.62 98 LEU A O 1
ATOM 810 N N . ARG A 1 99 ? 34.000 -20.509 -34.864 1.00 83.94 99 ARG A N 1
ATOM 811 C CA . ARG A 1 99 ? 32.641 -21.035 -35.020 1.00 83.94 99 ARG A CA 1
ATOM 812 C C . ARG A 1 99 ? 32.605 -21.926 -36.256 1.00 83.94 99 ARG A C 1
ATOM 814 O O . ARG A 1 99 ? 33.108 -21.554 -37.311 1.00 83.94 99 ARG A O 1
ATOM 821 N N . GLY A 1 100 ? 32.012 -23.108 -36.105 1.00 79.06 100 GLY A N 1
ATOM 822 C CA . GLY A 1 100 ? 31.755 -23.996 -37.231 1.00 79.06 100 GLY A CA 1
ATOM 823 C C . GLY A 1 100 ? 30.842 -23.329 -38.268 1.00 79.06 100 GLY A C 1
ATOM 824 O O . GLY A 1 100 ? 30.109 -22.395 -37.925 1.00 79.06 100 GLY A O 1
ATOM 825 N N . PRO A 1 101 ? 30.887 -23.784 -39.531 1.00 78.44 101 PRO A N 1
ATOM 826 C CA . PRO A 1 101 ? 30.029 -23.251 -40.581 1.00 78.44 101 PRO A CA 1
ATOM 827 C C . PRO A 1 101 ? 28.550 -23.367 -40.174 1.00 78.44 101 PRO A C 1
ATOM 829 O O . PRO A 1 101 ? 28.173 -24.358 -39.539 1.00 78.44 101 PRO A O 1
ATOM 832 N N . PRO A 1 102 ? 27.707 -22.371 -40.506 1.00 78.38 102 PRO A N 1
ATOM 833 C CA . PRO A 1 102 ? 26.280 -22.458 -40.235 1.00 78.38 102 PRO A CA 1
ATOM 834 C C . PRO A 1 102 ? 25.701 -23.677 -40.956 1.00 78.38 102 PRO A C 1
ATOM 836 O O . PRO A 1 102 ? 26.048 -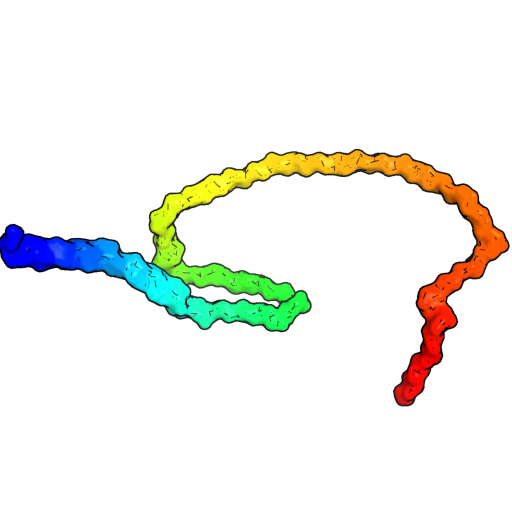23.955 -42.104 1.00 78.38 102 PRO A O 1
ATOM 839 N N . VAL A 1 103 ? 24.830 -24.413 -40.267 1.00 72.25 103 VAL A N 1
ATOM 840 C CA . VAL A 1 103 ? 24.127 -25.558 -40.848 1.00 72.25 103 VAL A CA 1
ATOM 841 C C . VAL A 1 103 ? 23.236 -25.030 -41.973 1.00 72.25 103 VAL A C 1
ATOM 843 O O . VAL A 1 103 ? 22.448 -24.112 -41.751 1.00 72.25 103 VAL A O 1
ATOM 846 N N . SER A 1 104 ? 23.407 -25.559 -43.185 1.00 72.50 104 SER A N 1
ATOM 847 C CA . SER A 1 104 ? 22.581 -25.210 -44.342 1.00 72.50 104 SER A CA 1
ATOM 848 C C . SER A 1 104 ? 21.120 -25.566 -44.065 1.00 72.50 104 SER A C 1
ATOM 850 O O . SER A 1 104 ? 20.842 -26.712 -43.705 1.00 72.50 104 SER A O 1
ATOM 852 N N . ALA A 1 105 ? 20.231 -24.581 -44.216 1.00 57.66 105 ALA A N 1
ATOM 853 C CA . ALA A 1 105 ? 18.780 -24.765 -44.214 1.00 57.66 105 ALA A CA 1
ATOM 854 C C . ALA A 1 105 ? 18.307 -25.498 -45.477 1.00 57.66 105 ALA A C 1
ATOM 856 O O . ALA A 1 105 ? 18.945 -25.295 -46.538 1.00 57.66 105 ALA A O 1
#

Sequence (105 aa):
MNFVQKYVLIFISAALVLPSVISISHIYAHEKIVVCDTYQDAHLHNKTIDCELCKLHPTPFLSFEIQNFNLLEPLVINKKFFNSYLFLSNYQKLSFELRGPPVSA

Secondary structure (DSSP, 8-state):
--HHHHHHHHHHHHHHHHHHHHHHHHHHT---------TTS----------SGGG--SS----------------------------S------TTTTSPPPPP-

Organism: Gillisia limnaea (strain DSM 15749 / LMG 21470 / R-8282) (NCBI:txid865937)

Radius of gyration: 33.42 Å; chains: 1; bounding box: 84×42×78 Å